Protein AF-A0A1I7RV60-F1 (afdb_monomer_lite)

Secondary structure (DSSP, 8-state):
-------------------GGGGGGS-TTTEEEEEE-----TTGGGS-SS--SEEEEEE----SSGGG---EEEEE-TTTTT--HHHHSPP-SSSPPPPEEEEEEEEHHHHHHSTTSSBTTB--EEEEEE-

Structure (mmCIF, N/CA/C/O backbone):
data_AF-A0A1I7RV60-F1
#
_entry.id   AF-A0A1I7RV60-F1
#
loop_
_atom_site.group_PDB
_atom_site.id
_atom_site.type_symbol
_atom_site.label_atom_id
_atom_site.label_alt_id
_atom_site.label_comp_id
_atom_site.label_asym_id
_atom_site.label_entity_id
_atom_site.label_seq_id
_atom_site.pdbx_PDB_ins_code
_atom_site.Cartn_x
_atom_site.Cartn_y
_atom_site.Cartn_z
_atom_site.occupancy
_atom_site.B_iso_or_equiv
_atom_site.auth_seq_id
_atom_site.auth_comp_id
_atom_site.auth_asym_id
_atom_site.auth_atom_id
_atom_site.pdbx_PDB_model_num
ATOM 1 N N . MET A 1 1 ? -19.825 -10.142 -15.277 1.00 34.00 1 MET A N 1
ATOM 2 C CA . MET A 1 1 ? -18.361 -10.052 -15.472 1.00 34.00 1 MET A CA 1
ATOM 3 C C . MET A 1 1 ? -17.694 -10.444 -14.167 1.00 34.00 1 MET A C 1
ATOM 5 O O . MET A 1 1 ? -17.836 -9.721 -13.192 1.00 34.00 1 MET A O 1
ATOM 9 N N . LEU A 1 2 ? -17.085 -11.631 -14.108 1.00 32.91 2 LEU A N 1
ATOM 10 C CA . LEU A 1 2 ? -16.385 -12.097 -12.912 1.00 32.91 2 LEU A CA 1
ATOM 11 C C . LEU A 1 2 ? -15.054 -11.349 -12.786 1.00 32.91 2 LEU A C 1
ATOM 13 O O . LEU A 1 2 ? -14.167 -11.531 -13.615 1.00 32.91 2 LEU A O 1
ATOM 17 N N . CYS A 1 3 ? -14.913 -10.541 -11.737 1.00 30.77 3 CYS A N 1
ATOM 18 C CA . CYS A 1 3 ? -13.617 -10.066 -11.269 1.00 30.77 3 CYS A CA 1
ATOM 19 C C . CYS A 1 3 ? -12.856 -11.287 -10.729 1.00 30.77 3 CYS A C 1
ATOM 21 O O . CYS A 1 3 ? -13.087 -11.733 -9.603 1.00 30.77 3 CYS A O 1
ATOM 23 N N . GLN A 1 4 ? -12.026 -11.909 -11.570 1.00 33.22 4 GLN A N 1
ATOM 24 C CA . GLN A 1 4 ? -11.124 -12.973 -11.141 1.00 33.22 4 GLN A CA 1
ATOM 25 C C . GLN A 1 4 ? -10.061 -12.351 -10.240 1.00 33.22 4 GLN A C 1
ATOM 27 O O . GLN A 1 4 ? -9.067 -11.784 -10.686 1.00 33.22 4 GLN A O 1
ATOM 32 N N . ARG A 1 5 ? -10.322 -12.429 -8.938 1.00 38.16 5 ARG A N 1
ATOM 33 C CA . ARG A 1 5 ? -9.446 -11.963 -7.873 1.00 38.16 5 ARG A CA 1
ATOM 34 C C . ARG A 1 5 ? -8.234 -12.892 -7.816 1.00 38.16 5 ARG A C 1
ATOM 36 O O . ARG A 1 5 ? -8.264 -13.932 -7.163 1.00 38.16 5 ARG A O 1
ATOM 43 N N . ILE A 1 6 ? -7.179 -12.542 -8.547 1.00 33.59 6 ILE A N 1
ATOM 44 C CA . ILE A 1 6 ? -5.891 -13.225 -8.450 1.00 33.59 6 ILE A CA 1
ATOM 45 C C . ILE A 1 6 ? -5.274 -12.829 -7.103 1.00 33.59 6 ILE A C 1
ATOM 47 O O . ILE A 1 6 ? -4.579 -11.825 -6.986 1.00 33.59 6 ILE A O 1
ATOM 51 N N . LEU A 1 7 ? -5.540 -13.623 -6.067 1.00 33.66 7 LEU A N 1
ATOM 52 C CA . LEU A 1 7 ? -4.846 -13.529 -4.786 1.00 33.66 7 LEU A CA 1
ATOM 53 C C . LEU A 1 7 ? -3.457 -14.161 -4.944 1.00 33.66 7 LEU A C 1
ATOM 55 O O . LEU A 1 7 ? -3.246 -15.317 -4.582 1.00 33.66 7 LEU A O 1
ATOM 59 N N . ARG A 1 8 ? -2.498 -13.425 -5.519 1.00 30.14 8 ARG A N 1
ATOM 60 C CA . ARG A 1 8 ? -1.086 -13.729 -5.250 1.00 30.14 8 ARG A CA 1
ATOM 61 C C . ARG A 1 8 ? -0.740 -13.115 -3.896 1.00 30.14 8 ARG A C 1
ATOM 63 O O . ARG A 1 8 ? -1.128 -11.971 -3.663 1.00 30.14 8 ARG A O 1
ATOM 70 N N . PRO A 1 9 ? -0.037 -13.833 -3.005 1.00 29.05 9 PRO A N 1
ATOM 71 C CA . PRO A 1 9 ? 0.436 -13.239 -1.768 1.00 29.05 9 PRO A CA 1
ATOM 72 C C . PRO A 1 9 ? 1.380 -12.092 -2.130 1.00 29.05 9 PRO A C 1
ATOM 74 O O . PRO A 1 9 ? 2.477 -12.311 -2.648 1.00 29.05 9 PRO A O 1
ATOM 77 N N . LEU A 1 10 ? 0.927 -10.860 -1.905 1.00 33.19 10 LEU A N 1
ATOM 78 C CA . LEU A 1 10 ? 1.799 -9.701 -1.934 1.00 33.19 10 LEU A CA 1
ATOM 79 C C . LEU A 1 10 ? 2.787 -9.895 -0.782 1.00 33.19 10 LEU A C 1
ATOM 81 O O . LEU A 1 10 ? 2.381 -10.003 0.377 1.00 33.19 10 LEU A O 1
ATOM 85 N N . LYS A 1 11 ? 4.079 -10.011 -1.091 1.00 32.06 11 LYS A N 1
ATOM 86 C CA . LYS A 1 11 ? 5.116 -10.122 -0.064 1.00 32.06 11 LYS A CA 1
ATOM 87 C C . LYS A 1 11 ? 5.312 -8.748 0.573 1.00 32.06 11 LYS A C 1
ATOM 89 O O . LYS A 1 11 ? 6.186 -7.986 0.171 1.00 32.06 11 LYS A O 1
ATOM 94 N N . ILE A 1 12 ? 4.478 -8.437 1.559 1.00 40.66 12 ILE A N 1
ATOM 95 C CA . ILE A 1 12 ? 4.626 -7.252 2.400 1.00 40.66 12 ILE A CA 1
ATOM 96 C C . ILE A 1 12 ? 5.840 -7.497 3.296 1.00 40.66 12 ILE A C 1
ATOM 98 O O . ILE A 1 12 ? 5.834 -8.386 4.145 1.00 40.66 12 ILE A O 1
ATOM 102 N N . THR A 1 13 ? 6.917 -6.752 3.060 1.00 34.84 13 THR A N 1
ATOM 103 C CA . THR A 1 13 ? 8.114 -6.805 3.902 1.00 34.84 13 THR A CA 1
ATOM 104 C C . THR A 1 13 ? 8.045 -5.634 4.873 1.00 34.84 13 THR A C 1
ATOM 106 O O . THR A 1 13 ? 8.296 -4.498 4.488 1.00 34.84 13 THR A O 1
ATOM 109 N N . ILE A 1 14 ? 7.690 -5.906 6.131 1.00 41.62 14 ILE A N 1
ATOM 110 C CA . ILE A 1 14 ? 7.783 -4.921 7.214 1.00 41.62 14 ILE A CA 1
ATOM 111 C C . ILE A 1 14 ? 9.242 -4.905 7.670 1.00 41.62 14 ILE A C 1
ATOM 113 O O . ILE A 1 14 ? 9.660 -5.703 8.508 1.00 41.62 14 ILE A O 1
ATOM 117 N N . THR A 1 15 ? 10.058 -4.051 7.059 1.00 39.72 15 THR A N 1
ATOM 118 C CA . THR A 1 15 ? 11.430 -3.811 7.520 1.00 39.72 15 THR A CA 1
ATOM 119 C C . THR A 1 15 ? 11.419 -2.779 8.643 1.00 39.72 15 THR A C 1
ATOM 121 O O . THR A 1 15 ? 10.969 -1.657 8.412 1.00 39.72 15 THR A O 1
ATOM 124 N N . PRO A 1 16 ? 11.964 -3.096 9.834 1.00 38.75 16 PRO A N 1
ATOM 125 C CA . PRO A 1 16 ? 12.336 -2.060 10.785 1.00 38.75 16 PRO A CA 1
ATOM 126 C C . PRO A 1 16 ? 13.328 -1.129 10.083 1.00 38.75 16 PRO A C 1
ATOM 128 O O . PRO A 1 16 ? 14.307 -1.609 9.506 1.00 38.75 16 PRO A O 1
ATOM 131 N N . ILE A 1 17 ? 13.075 0.178 10.093 1.00 49.47 17 ILE A N 1
ATOM 132 C CA . ILE A 1 17 ? 13.988 1.166 9.508 1.00 49.47 17 ILE A CA 1
ATOM 133 C C . ILE A 1 17 ? 15.315 1.079 10.281 1.00 49.47 17 ILE A C 1
ATOM 135 O O . ILE A 1 17 ? 15.377 1.432 11.456 1.00 49.47 17 ILE A O 1
ATOM 139 N N . ARG A 1 18 ? 16.367 0.543 9.643 1.00 44.91 18 ARG A N 1
ATOM 140 C CA . ARG A 1 18 ? 17.693 0.319 10.259 1.00 44.91 18 ARG A CA 1
ATOM 141 C C . ARG A 1 18 ? 18.592 1.559 10.245 1.00 44.91 18 ARG A C 1
ATOM 143 O O . ARG A 1 18 ? 19.598 1.578 10.948 1.00 44.91 18 ARG A O 1
ATOM 150 N N . ASP A 1 19 ? 18.214 2.604 9.514 1.00 45.41 19 ASP A N 1
ATOM 151 C CA . ASP A 1 19 ? 19.001 3.833 9.415 1.00 45.41 19 ASP A CA 1
ATOM 152 C C . ASP A 1 19 ? 18.654 4.798 10.552 1.00 45.41 19 ASP A C 1
ATOM 154 O O . ASP A 1 19 ? 17.885 5.748 10.400 1.00 45.41 19 ASP A O 1
ATOM 158 N N . GLN A 1 20 ? 19.255 4.552 11.719 1.00 48.25 20 GLN A N 1
ATOM 159 C CA . GLN A 1 20 ? 19.055 5.364 12.923 1.00 48.25 20 GLN A CA 1
ATOM 160 C C . GLN A 1 20 ? 19.505 6.830 12.779 1.00 48.25 20 GLN A C 1
ATOM 162 O O . GLN A 1 20 ? 19.082 7.680 13.558 1.00 48.25 20 GLN A O 1
ATOM 167 N N . GLN A 1 21 ? 20.328 7.161 11.780 1.00 45.06 21 GLN A N 1
ATOM 168 C CA . GLN A 1 21 ? 20.923 8.496 11.641 1.00 45.06 21 GLN A CA 1
ATOM 169 C C . GLN A 1 21 ? 19.996 9.558 11.023 1.00 45.06 21 GLN A C 1
ATOM 171 O O . GLN A 1 21 ? 20.308 10.742 11.106 1.00 45.06 21 GLN A O 1
ATOM 176 N N . ARG A 1 22 ? 18.841 9.178 10.453 1.00 47.00 22 ARG A N 1
ATOM 177 C CA . ARG A 1 22 ? 17.833 10.119 9.912 1.00 47.00 22 ARG A CA 1
ATOM 178 C C . ARG A 1 22 ? 16.611 10.331 10.825 1.00 47.00 22 ARG A C 1
ATOM 180 O O . ARG A 1 22 ? 15.667 11.009 10.430 1.00 47.00 22 ARG A O 1
ATOM 187 N N . LEU A 1 23 ? 16.609 9.753 12.030 1.00 50.59 23 LEU A N 1
ATOM 188 C CA . LEU A 1 23 ? 15.416 9.604 12.881 1.00 50.59 23 LEU A CA 1
ATOM 189 C C . LEU A 1 23 ? 15.143 10.745 13.876 1.00 50.59 23 LEU A C 1
ATOM 191 O O . LEU A 1 23 ? 14.151 10.670 14.592 1.00 50.59 23 LEU A O 1
ATOM 195 N N . ALA A 1 24 ? 15.962 11.797 13.942 1.00 48.91 24 ALA A N 1
ATOM 196 C CA . ALA A 1 24 ? 15.787 12.839 14.965 1.00 48.91 24 ALA A CA 1
ATOM 197 C C . ALA A 1 24 ? 14.519 13.709 14.789 1.00 48.91 24 ALA A C 1
ATOM 199 O O . ALA A 1 24 ? 14.134 14.403 15.723 1.00 48.91 24 ALA A O 1
ATOM 200 N N . GLU A 1 25 ? 13.852 13.658 13.630 1.00 52.28 25 GLU A N 1
ATOM 201 C CA . GLU A 1 25 ? 12.715 14.541 13.306 1.00 52.28 25 GLU A CA 1
ATOM 202 C C . GLU A 1 25 ? 11.430 13.796 12.906 1.00 52.28 25 GLU A C 1
ATOM 204 O O . GLU A 1 25 ? 10.407 14.422 12.634 1.00 52.28 25 GLU A O 1
ATOM 209 N N . ARG A 1 26 ? 11.447 12.457 12.866 1.00 56.53 26 ARG A N 1
ATOM 210 C CA . ARG A 1 26 ? 10.266 11.662 12.494 1.00 56.53 26 ARG A CA 1
ATOM 211 C C . ARG A 1 26 ? 9.558 11.169 13.758 1.00 56.53 26 ARG A C 1
ATOM 213 O O . ARG A 1 26 ? 10.245 10.660 14.642 1.00 56.53 26 ARG A O 1
ATOM 220 N N . PRO A 1 27 ? 8.218 11.261 13.863 1.00 55.31 27 PRO A N 1
ATOM 221 C CA . PRO A 1 27 ? 7.466 10.733 15.002 1.00 55.31 27 PRO A CA 1
ATOM 222 C C . PRO A 1 27 ? 7.473 9.195 14.980 1.00 55.31 27 PRO A C 1
ATOM 224 O O . PRO A 1 27 ? 6.507 8.538 14.591 1.00 55.31 27 PRO A O 1
ATOM 227 N N . PHE A 1 28 ? 8.609 8.613 15.362 1.00 60.62 28 PHE A N 1
ATOM 228 C CA . PHE A 1 28 ? 8.804 7.177 15.470 1.00 60.62 28 PHE A CA 1
ATOM 229 C C . PHE A 1 28 ? 7.836 6.606 16.511 1.00 60.62 28 PHE A C 1
ATOM 231 O O . PHE A 1 28 ? 7.715 7.135 17.613 1.00 60.62 28 PHE A O 1
ATOM 238 N N . GLY A 1 29 ? 7.135 5.529 16.154 1.00 73.75 29 GLY A N 1
ATOM 239 C CA . GLY A 1 29 ? 6.203 4.849 17.057 1.00 73.75 29 GLY A CA 1
ATOM 240 C C . GLY A 1 29 ? 4.821 5.493 17.194 1.00 73.75 29 GLY A C 1
AT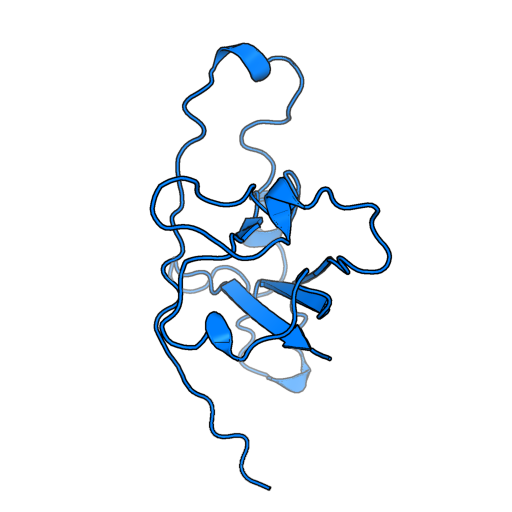OM 241 O O . GLY A 1 29 ? 4.032 4.999 17.991 1.00 73.75 29 GLY A O 1
ATOM 242 N N . ARG A 1 30 ? 4.501 6.548 16.427 1.00 84.44 30 ARG A N 1
ATOM 243 C CA . ARG A 1 30 ? 3.141 7.122 16.385 1.00 84.44 30 ARG A CA 1
ATOM 244 C C . ARG A 1 30 ? 2.322 6.650 15.186 1.00 84.44 30 ARG A C 1
ATOM 246 O O . ARG A 1 30 ? 1.119 6.454 15.314 1.00 84.44 30 ARG A O 1
ATOM 253 N N . PHE A 1 31 ? 2.962 6.454 14.037 1.00 87.12 31 PHE A N 1
ATOM 254 C CA . PHE A 1 31 ? 2.292 6.078 12.793 1.00 87.12 31 PHE A CA 1
ATOM 255 C C . PHE A 1 31 ? 2.776 4.723 12.282 1.00 87.12 31 PHE A C 1
ATOM 257 O O . PHE A 1 31 ? 3.930 4.342 12.483 1.00 87.12 31 PHE A O 1
ATOM 264 N N . VAL A 1 32 ? 1.900 4.030 11.561 1.00 89.31 32 VAL A N 1
ATOM 265 C CA . VAL A 1 32 ? 2.289 2.972 10.631 1.00 89.31 32 VAL A CA 1
ATOM 266 C C . VAL A 1 32 ? 2.694 3.632 9.319 1.00 89.31 32 VAL A C 1
ATOM 268 O O . VAL A 1 32 ? 1.940 4.427 8.761 1.00 89.31 32 VAL A O 1
ATOM 271 N N . SER A 1 33 ? 3.874 3.288 8.814 1.00 90.06 33 SER A N 1
ATOM 272 C CA . SER A 1 33 ? 4.306 3.664 7.469 1.00 90.06 33 SER A CA 1
ATOM 273 C C . SER A 1 33 ? 3.969 2.541 6.491 1.00 90.06 33 SER A C 1
ATOM 275 O O . SER A 1 33 ? 4.161 1.366 6.814 1.00 90.06 33 SER A O 1
ATOM 277 N N . PHE A 1 34 ? 3.484 2.877 5.296 1.00 91.00 34 PHE A N 1
ATOM 278 C CA . PHE A 1 34 ? 3.090 1.883 4.295 1.00 91.00 34 PHE A CA 1
ATOM 279 C C . PHE A 1 34 ? 3.684 2.240 2.934 1.00 91.00 34 PHE A C 1
ATOM 281 O O . PHE A 1 34 ? 3.445 3.325 2.403 1.00 91.00 34 PHE A O 1
ATOM 288 N N . TYR A 1 35 ? 4.476 1.311 2.394 1.00 90.12 35 TYR A N 1
ATOM 289 C CA . TYR A 1 35 ? 5.190 1.446 1.133 1.00 90.12 35 TYR A CA 1
ATOM 290 C C . TYR A 1 35 ? 4.998 0.232 0.226 1.00 90.12 35 TYR A C 1
ATOM 292 O O . TYR A 1 35 ? 4.837 -0.899 0.689 1.00 90.12 35 TYR A O 1
ATOM 300 N N . VAL A 1 36 ? 5.108 0.473 -1.075 1.00 90.25 36 VAL A N 1
ATOM 301 C CA . VAL A 1 36 ? 5.170 -0.524 -2.140 1.00 90.25 36 VAL A CA 1
ATOM 302 C C . VAL A 1 36 ? 6.389 -0.271 -3.022 1.00 90.25 36 VAL A C 1
ATOM 304 O O . VAL A 1 36 ? 6.927 0.832 -3.077 1.00 90.25 36 VAL A O 1
ATOM 307 N N . GLN A 1 37 ? 6.839 -1.308 -3.717 1.00 91.25 37 GLN A N 1
ATOM 308 C CA . GLN A 1 37 ? 7.971 -1.246 -4.635 1.00 91.25 37 GLN A CA 1
ATOM 309 C C . GLN A 1 37 ? 7.652 -2.102 -5.859 1.00 91.25 37 GLN A C 1
ATOM 311 O O . GLN A 1 37 ? 7.120 -3.208 -5.727 1.00 91.25 37 GLN A O 1
ATOM 316 N N . LEU A 1 38 ? 7.992 -1.603 -7.047 1.00 90.62 38 LEU A N 1
ATOM 317 C CA . LEU A 1 38 ? 7.910 -2.385 -8.277 1.00 90.62 38 LEU A CA 1
ATOM 318 C C . LEU A 1 38 ? 9.049 -3.408 -8.305 1.00 90.62 38 LEU A C 1
ATOM 320 O O . LEU A 1 38 ? 10.213 -3.067 -8.089 1.00 90.62 38 LEU A O 1
ATOM 324 N N . ILE A 1 39 ? 8.706 -4.666 -8.570 1.00 91.19 39 ILE A N 1
ATOM 325 C CA . ILE A 1 39 ? 9.650 -5.787 -8.602 1.00 91.19 39 ILE A CA 1
ATOM 326 C C . ILE A 1 39 ? 9.723 -6.386 -10.010 1.00 91.19 39 ILE A C 1
ATOM 328 O O . ILE A 1 39 ? 8.709 -6.368 -10.710 1.00 91.19 39 ILE A O 1
ATOM 332 N N . PRO A 1 40 ? 10.875 -6.953 -10.421 1.00 91.94 40 PRO A N 1
ATOM 333 C CA . PRO A 1 40 ? 11.000 -7.602 -11.720 1.00 91.94 40 PRO A CA 1
ATOM 334 C C . PRO A 1 40 ? 9.965 -8.711 -11.916 1.00 91.94 40 PRO A C 1
ATOM 336 O O . PRO A 1 40 ? 9.843 -9.624 -11.094 1.00 91.94 40 PRO A O 1
ATOM 339 N N . GLY A 1 41 ? 9.244 -8.642 -13.029 1.00 89.81 41 GLY A N 1
ATOM 340 C CA . GLY A 1 41 ? 8.215 -9.590 -13.425 1.00 89.81 41 GLY A CA 1
ATOM 341 C C . GLY A 1 41 ? 8.499 -10.233 -14.787 1.00 89.81 41 GLY A C 1
ATOM 342 O O . GLY A 1 41 ? 9.147 -9.646 -15.655 1.00 89.81 41 GLY A O 1
ATOM 343 N N . PRO A 1 42 ? 7.974 -11.445 -15.043 1.00 91.31 42 PRO A N 1
ATOM 344 C CA . PRO A 1 42 ? 8.147 -12.116 -16.336 1.00 91.31 42 PRO A CA 1
ATOM 345 C C . PRO A 1 42 ? 7.459 -11.377 -17.497 1.00 91.31 42 PRO A C 1
ATOM 347 O O . PRO A 1 42 ? 7.801 -11.602 -18.655 1.00 91.31 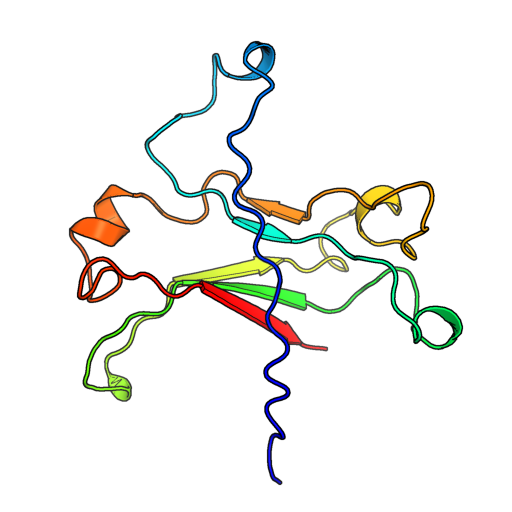42 PRO A O 1
ATOM 350 N N . TYR A 1 43 ? 6.501 -10.497 -17.194 1.00 93.50 43 TYR A N 1
ATOM 351 C CA . TYR A 1 43 ? 5.732 -9.739 -18.181 1.00 93.50 43 TYR A CA 1
ATOM 352 C C . TYR A 1 43 ? 6.246 -8.307 -18.388 1.00 93.50 43 TYR A C 1
ATOM 354 O O . TYR A 1 43 ? 5.742 -7.607 -19.259 1.00 93.50 43 TYR A O 1
ATOM 362 N N . ASP A 1 44 ? 7.293 -7.877 -17.680 1.00 91.00 44 ASP A N 1
ATOM 363 C CA . ASP A 1 44 ? 7.861 -6.530 -17.826 1.00 91.00 44 ASP A CA 1
ATOM 364 C C . ASP A 1 44 ? 8.239 -6.133 -19.266 1.00 91.00 44 ASP A C 1
ATOM 366 O O . ASP A 1 44 ? 8.118 -4.946 -19.573 1.00 91.00 44 ASP A O 1
ATOM 370 N N . PRO A 1 45 ? 8.686 -7.046 -20.167 1.00 93.31 45 PRO A N 1
ATOM 371 C CA . PRO A 1 45 ? 8.972 -6.686 -21.557 1.00 93.31 45 PRO A CA 1
ATOM 372 C C . PRO A 1 45 ? 7.764 -6.190 -22.360 1.00 93.31 45 PRO A C 1
ATOM 374 O O . PRO A 1 45 ? 7.967 -5.517 -23.366 1.00 93.31 45 PRO A O 1
ATOM 377 N N . ILE A 1 46 ? 6.540 -6.549 -21.957 1.00 95.00 46 ILE A N 1
ATOM 378 C CA . ILE A 1 46 ? 5.302 -6.202 -22.677 1.00 95.00 46 ILE A CA 1
ATOM 379 C C . ILE A 1 46 ? 4.459 -5.147 -21.949 1.00 95.00 46 ILE A C 1
ATOM 381 O O . ILE A 1 46 ? 3.444 -4.702 -22.482 1.00 95.00 46 ILE A O 1
ATOM 385 N N . LEU A 1 47 ? 4.858 -4.754 -20.737 1.00 91.81 47 LEU A N 1
ATOM 386 C CA . LEU A 1 47 ? 4.214 -3.684 -19.981 1.00 91.81 47 LEU A CA 1
ATOM 387 C C . LEU A 1 47 ? 4.704 -2.309 -20.446 1.00 91.81 47 LEU A C 1
ATOM 389 O O . LEU A 1 47 ? 5.814 -2.161 -20.965 1.00 91.81 47 LEU A O 1
ATOM 393 N N . LYS A 1 48 ? 3.862 -1.292 -20.249 1.00 91.25 48 LYS A N 1
ATOM 394 C CA . LYS A 1 48 ? 4.233 0.107 -20.480 1.00 91.25 48 LYS A CA 1
ATOM 395 C C . LYS A 1 48 ? 5.084 0.614 -19.320 1.00 91.25 48 LYS A C 1
ATOM 397 O O . LYS A 1 48 ? 4.824 0.277 -18.169 1.00 91.25 48 LYS A O 1
ATOM 402 N N . TRP A 1 49 ? 6.074 1.436 -19.653 1.00 92.31 49 TRP A N 1
ATOM 403 C CA . TRP A 1 49 ? 6.975 2.073 -18.699 1.00 92.31 49 TRP A CA 1
ATOM 404 C C . TRP A 1 49 ? 7.157 3.557 -19.057 1.00 92.31 49 TRP A C 1
ATOM 406 O O . TRP A 1 49 ? 7.195 3.862 -20.254 1.00 92.31 49 TRP A O 1
ATOM 416 N N . PRO A 1 50 ? 7.305 4.462 -18.068 1.00 92.62 50 PRO A N 1
ATOM 417 C CA . PRO A 1 50 ? 7.228 4.208 -16.623 1.00 92.62 50 PRO A CA 1
ATOM 418 C C . PRO A 1 50 ? 5.824 3.760 -16.178 1.00 92.62 50 PRO A C 1
ATOM 420 O O . PRO A 1 50 ? 4.857 3.886 -16.928 1.00 92.62 50 PRO A O 1
ATOM 423 N N . PHE A 1 51 ? 5.727 3.171 -14.989 1.00 91.56 51 PHE A N 1
ATOM 424 C CA . PHE A 1 51 ? 4.460 2.789 -14.374 1.00 91.56 51 PHE A CA 1
ATOM 425 C C . PHE A 1 51 ? 3.625 4.043 -14.072 1.00 91.56 51 PHE A C 1
ATOM 427 O O . PHE A 1 51 ? 4.137 4.996 -13.489 1.00 91.56 51 PHE A O 1
ATOM 434 N N . GLN A 1 52 ? 2.355 4.041 -14.483 1.00 90.88 52 GLN A N 1
ATOM 435 C CA . GLN A 1 52 ? 1.485 5.229 -14.482 1.00 90.88 52 GLN A CA 1
ATOM 436 C C . GLN A 1 52 ? 0.155 5.030 -13.746 1.00 90.88 52 GLN A C 1
ATOM 438 O O . GLN A 1 52 ? -0.539 6.015 -13.488 1.00 90.88 52 GLN A O 1
ATOM 443 N N . ASP A 1 53 ? -0.194 3.787 -13.409 1.00 91.31 53 ASP A N 1
ATOM 444 C CA . ASP A 1 53 ? -1.476 3.459 -12.789 1.00 91.31 53 ASP A CA 1
ATOM 445 C C . ASP A 1 53 ? -1.528 3.981 -11.343 1.00 91.31 53 ASP A C 1
ATOM 447 O O . ASP A 1 53 ? -0.515 4.048 -10.641 1.00 91.31 53 ASP A O 1
ATOM 451 N N . THR A 1 54 ? -2.724 4.330 -10.869 1.00 93.44 54 THR A N 1
ATOM 452 C CA . THR A 1 54 ? -2.913 4.781 -9.483 1.00 93.44 54 THR A CA 1
ATOM 453 C C . THR A 1 54 ? -2.794 3.593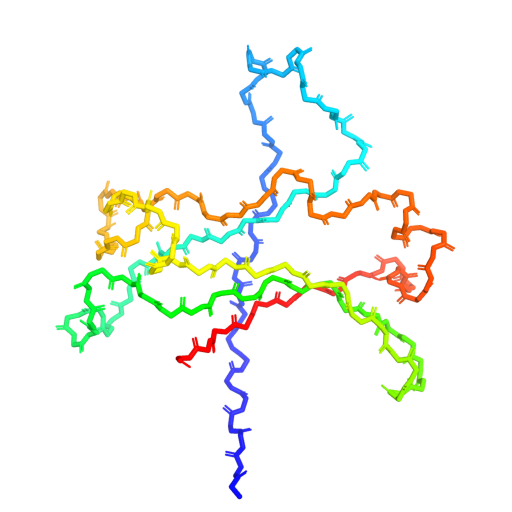 -8.533 1.00 93.44 54 THR A C 1
ATOM 455 O O . THR A 1 54 ? -3.414 2.549 -8.746 1.00 93.44 54 THR A O 1
ATOM 458 N N . ILE A 1 55 ? -2.013 3.761 -7.468 1.00 93.38 55 ILE A N 1
ATOM 459 C CA . ILE A 1 55 ? -1.856 2.793 -6.384 1.00 93.38 55 ILE A CA 1
ATOM 460 C C . ILE A 1 55 ? -2.659 3.290 -5.184 1.00 93.38 55 ILE A C 1
ATOM 462 O O . ILE A 1 55 ? -2.381 4.356 -4.648 1.00 93.38 55 ILE A O 1
ATOM 466 N N . THR A 1 56 ? -3.603 2.491 -4.700 1.00 95.75 56 THR A N 1
ATOM 467 C CA . THR A 1 56 ? -4.298 2.750 -3.435 1.00 95.75 56 THR A CA 1
ATOM 468 C C . THR A 1 56 ? -3.787 1.796 -2.365 1.00 95.75 56 THR A C 1
ATOM 470 O O . THR A 1 56 ? -3.950 0.577 -2.474 1.00 95.75 56 THR A O 1
ATOM 473 N N . LEU A 1 57 ? -3.201 2.351 -1.311 1.00 95.31 57 LEU A N 1
ATOM 474 C CA . LEU A 1 57 ? -2.865 1.652 -0.078 1.00 95.31 57 LEU A CA 1
ATOM 475 C C . LEU A 1 57 ? -4.082 1.667 0.847 1.00 95.31 57 LEU A C 1
ATOM 477 O O . LEU A 1 57 ? -4.709 2.709 1.032 1.00 95.31 57 LEU A O 1
ATOM 481 N N . ILE A 1 58 ? -4.438 0.510 1.401 1.00 96.94 58 ILE A N 1
ATOM 482 C CA . ILE A 1 58 ? -5.683 0.325 2.153 1.00 96.94 58 ILE A CA 1
ATOM 483 C C . ILE A 1 58 ? -5.387 -0.342 3.496 1.00 96.94 58 ILE A C 1
ATOM 485 O O . ILE A 1 58 ? -4.666 -1.337 3.542 1.00 96.94 58 ILE A O 1
ATOM 489 N N . LEU A 1 59 ? -5.981 0.170 4.570 1.00 96.44 59 LEU A N 1
ATOM 490 C CA . LEU A 1 59 ? -6.177 -0.546 5.827 1.00 96.44 59 LEU A CA 1
ATOM 491 C C . LEU A 1 59 ? -7.668 -0.876 5.934 1.00 96.44 59 LEU A C 1
ATOM 493 O O . LEU A 1 59 ? -8.509 0.022 5.919 1.00 96.44 59 LEU A O 1
ATOM 497 N N . TYR A 1 60 ? -7.983 -2.167 5.992 1.00 96.50 60 TYR A N 1
ATOM 498 C CA . TYR A 1 60 ? -9.364 -2.631 5.992 1.00 96.50 60 TYR A CA 1
ATOM 499 C C . TYR A 1 60 ? -9.990 -2.539 7.377 1.00 96.50 60 TYR A C 1
ATOM 501 O O . TYR A 1 60 ? -9.443 -3.068 8.347 1.00 96.50 60 TYR A O 1
ATOM 509 N N . ASP A 1 61 ? -11.181 -1.952 7.430 1.00 96.56 61 ASP A N 1
ATOM 510 C CA . ASP A 1 61 ? -12.059 -2.039 8.590 1.00 96.56 61 ASP A CA 1
ATOM 511 C C . ASP A 1 61 ? -12.731 -3.421 8.605 1.00 96.56 61 ASP A C 1
ATOM 513 O O . ASP A 1 61 ? -13.383 -3.842 7.639 1.00 96.56 61 ASP A O 1
ATOM 517 N N . GLN A 1 62 ? -12.550 -4.170 9.691 1.00 95.75 62 GLN A N 1
ATOM 518 C CA . GLN A 1 62 ? -13.037 -5.542 9.820 1.00 95.75 62 GLN A CA 1
ATOM 519 C C . GLN A 1 62 ? -14.468 -5.618 10.362 1.00 95.75 62 GLN A C 1
ATOM 521 O O . GLN A 1 62 ? -14.919 -6.711 10.723 1.00 95.75 62 GLN A O 1
ATOM 526 N N . ASN A 1 63 ? -15.212 -4.503 10.367 1.00 96.00 63 ASN A N 1
ATOM 527 C CA . ASN A 1 63 ? -16.594 -4.478 10.826 1.00 96.00 63 ASN A CA 1
ATOM 528 C C . ASN A 1 63 ? -17.419 -5.605 10.184 1.00 96.00 63 ASN A C 1
ATOM 530 O O . ASN A 1 63 ? -17.371 -5.860 8.969 1.00 96.00 63 ASN A O 1
ATOM 534 N N . LYS A 1 64 ? -18.187 -6.328 11.007 1.00 93.81 64 LYS A N 1
ATOM 535 C CA . LYS A 1 64 ? -18.990 -7.471 10.541 1.00 93.81 64 LYS A CA 1
ATOM 536 C C . LYS A 1 64 ? -20.045 -7.046 9.525 1.00 93.81 64 LYS A C 1
ATOM 538 O O . LYS A 1 64 ? -20.362 -7.820 8.623 1.00 93.81 64 LYS A O 1
ATOM 543 N N . ASN A 1 65 ? -20.565 -5.827 9.650 1.00 94.62 65 ASN A N 1
ATOM 544 C CA . ASN A 1 65 ? -21.473 -5.257 8.677 1.00 94.62 65 ASN A CA 1
ATOM 545 C C . ASN A 1 65 ? -20.690 -4.578 7.545 1.00 94.62 65 ASN A C 1
ATOM 547 O O . ASN A 1 65 ? -20.133 -3.498 7.716 1.00 94.62 65 ASN A O 1
ATOM 551 N N . ALA A 1 66 ? -20.696 -5.187 6.357 1.00 90.94 66 ALA A N 1
ATOM 552 C CA . ALA A 1 66 ? -19.942 -4.695 5.204 1.00 90.94 66 ALA A CA 1
ATOM 553 C C . ALA A 1 66 ? -20.317 -3.265 4.778 1.00 90.94 66 ALA A C 1
ATOM 555 O O . ALA A 1 66 ? -19.460 -2.545 4.281 1.00 90.94 66 ALA A O 1
ATOM 556 N N . THR A 1 67 ? -21.567 -2.836 4.984 1.00 93.88 67 THR A N 1
ATOM 557 C CA . THR A 1 67 ? -22.008 -1.476 4.627 1.00 93.88 67 THR A CA 1
ATOM 558 C C . THR A 1 67 ? -21.556 -0.413 5.624 1.00 93.88 67 THR A C 1
ATOM 560 O O . THR A 1 67 ? -21.692 0.771 5.343 1.00 93.88 67 THR A O 1
ATOM 563 N N . SER A 1 68 ? -21.081 -0.827 6.800 1.00 92.62 68 SER A N 1
ATOM 564 C CA . SER A 1 68 ? -20.587 0.062 7.855 1.00 92.62 68 SER A CA 1
ATOM 565 C C . SER A 1 68 ? -19.063 0.141 7.889 1.00 92.62 68 SER A C 1
ATOM 567 O O . SER A 1 68 ? -18.533 0.886 8.703 1.00 92.62 68 SER A O 1
ATOM 569 N N . ARG A 1 69 ? -18.370 -0.620 7.030 1.00 94.31 69 ARG A N 1
ATOM 570 C CA . ARG A 1 69 ? -16.909 -0.606 6.950 1.00 94.31 69 ARG A CA 1
ATOM 571 C C . ARG A 1 69 ? -16.418 0.720 6.410 1.00 94.31 69 ARG A C 1
ATOM 573 O O . ARG A 1 69 ? -16.841 1.146 5.335 1.00 94.31 69 ARG A O 1
ATOM 580 N N . MET A 1 70 ? -15.470 1.306 7.120 1.00 95.31 70 MET A N 1
ATOM 581 C CA . MET A 1 70 ? -14.803 2.535 6.726 1.00 95.31 70 MET A CA 1
ATOM 582 C C . MET A 1 70 ? -13.316 2.256 6.534 1.00 95.31 70 MET A C 1
ATOM 584 O O . MET A 1 70 ? -12.514 2.529 7.410 1.00 95.31 70 MET A O 1
ATOM 588 N N . ASP A 1 71 ? -12.934 1.688 5.389 1.00 95.94 71 ASP A N 1
ATOM 589 C CA . ASP A 1 71 ? -11.519 1.436 5.097 1.00 95.94 71 ASP A CA 1
ATOM 590 C C . ASP A 1 71 ? -10.719 2.748 5.073 1.00 95.94 71 ASP A C 1
ATOM 592 O O . ASP A 1 71 ? -11.114 3.711 4.406 1.00 95.94 71 ASP A O 1
ATOM 596 N N . TYR A 1 72 ? -9.543 2.758 5.698 1.00 95.38 72 TYR A N 1
ATOM 597 C CA . TYR A 1 72 ? -8.596 3.856 5.535 1.00 95.38 72 TYR A CA 1
ATOM 598 C C . TYR A 1 72 ? -7.849 3.697 4.207 1.00 95.38 72 TYR A C 1
ATOM 600 O O . TYR A 1 72 ? -7.355 2.611 3.892 1.00 95.38 72 TYR A O 1
ATOM 608 N N . ARG A 1 73 ? -7.761 4.770 3.411 1.00 95.88 73 ARG A N 1
ATOM 609 C CA . ARG A 1 73 ? -7.205 4.740 2.050 1.00 95.88 73 ARG A CA 1
ATOM 610 C C . ARG A 1 73 ? -6.224 5.878 1.818 1.00 95.88 73 ARG A C 1
ATOM 612 O O . ARG A 1 73 ? -6.497 7.017 2.180 1.00 95.88 73 ARG A O 1
ATOM 619 N N . PHE A 1 74 ? -5.121 5.562 1.155 1.00 94.50 74 PHE A N 1
ATOM 620 C CA . PHE A 1 74 ? -4.130 6.522 0.685 1.00 94.50 74 PHE A CA 1
ATOM 621 C C . PHE A 1 74 ? -3.828 6.238 -0.781 1.00 94.50 74 PHE A C 1
ATOM 623 O O . PHE A 1 74 ? -3.461 5.117 -1.134 1.00 94.50 74 PHE A O 1
ATOM 630 N N . GLU A 1 75 ? -4.018 7.236 -1.632 1.00 94.25 75 GLU A N 1
ATOM 631 C CA . GLU A 1 75 ? -3.812 7.120 -3.071 1.00 94.25 75 GLU A CA 1
ATOM 632 C C . GLU A 1 75 ? -2.494 7.771 -3.472 1.00 94.25 75 GLU A C 1
ATOM 634 O O . GLU A 1 75 ? -2.184 8.885 -3.063 1.00 94.25 75 GLU A O 1
ATOM 639 N N . LEU A 1 76 ? -1.742 7.051 -4.294 1.00 90.12 76 LEU A N 1
ATOM 640 C CA . LEU A 1 76 ? -0.520 7.487 -4.944 1.00 90.12 76 LEU A CA 1
ATOM 641 C C . LEU A 1 76 ? -0.774 7.451 -6.439 1.00 90.12 76 LEU A C 1
ATOM 643 O O . LEU A 1 76 ? -1.043 6.383 -6.995 1.00 90.12 76 LEU A O 1
ATOM 647 N N . ASN A 1 77 ? -0.670 8.600 -7.096 1.00 89.56 77 ASN A N 1
ATOM 648 C CA . ASN A 1 77 ? -0.765 8.668 -8.545 1.00 89.56 77 ASN A CA 1
ATOM 649 C C . ASN A 1 77 ? 0.591 9.087 -9.137 1.00 89.56 77 ASN A C 1
ATOM 651 O O . ASN A 1 77 ? 0.896 10.282 -9.171 1.00 89.56 77 ASN A O 1
ATOM 655 N N . PRO A 1 78 ? 1.380 8.124 -9.652 1.00 83.56 78 PRO A N 1
ATOM 656 C CA . PRO A 1 78 ? 2.679 8.383 -10.272 1.00 83.56 78 PRO A CA 1
ATOM 657 C C . PRO A 1 78 ? 2.654 9.337 -11.466 1.00 83.56 78 PRO A C 1
ATOM 659 O O . PRO A 1 78 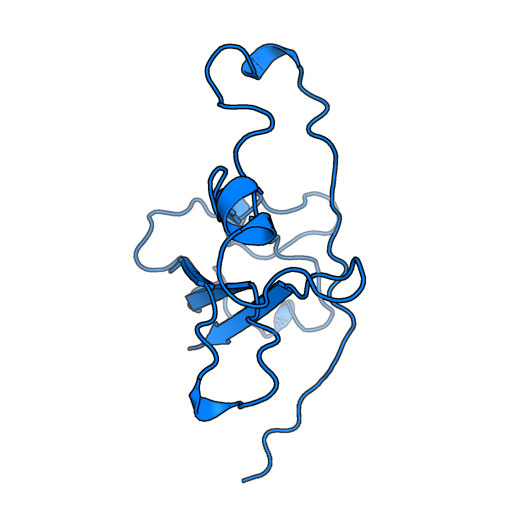? 3.688 9.885 -11.825 1.00 83.56 78 PRO A O 1
ATOM 662 N N . SER A 1 79 ? 1.500 9.511 -12.115 1.00 79.75 79 SER A N 1
ATOM 663 C CA . SER A 1 79 ? 1.353 10.427 -13.248 1.00 79.75 79 SER A CA 1
ATOM 664 C C . SER A 1 79 ? 1.136 11.879 -12.805 1.00 79.75 79 SER A C 1
ATOM 666 O O . SER A 1 79 ? 1.426 12.800 -13.567 1.00 79.75 79 SER A O 1
ATOM 668 N N . HIS A 1 80 ? 0.610 12.098 -11.594 1.00 74.19 80 HIS A N 1
ATOM 669 C CA . HIS A 1 80 ? 0.396 13.434 -11.024 1.00 74.19 80 HIS A CA 1
ATOM 670 C C . HIS A 1 80 ? 1.528 13.868 -10.096 1.00 74.19 80 HIS A C 1
ATOM 672 O O . HIS A 1 80 ? 1.837 15.057 -10.009 1.00 74.19 80 HIS A O 1
ATOM 678 N N . GLU A 1 81 ? 2.153 12.918 -9.413 1.00 70.44 81 GLU A N 1
ATOM 679 C CA . GLU A 1 81 ? 3.356 13.155 -8.634 1.00 70.44 81 GLU A CA 1
ATOM 680 C C . GLU A 1 81 ? 4.556 13.144 -9.587 1.00 70.44 81 GLU A C 1
ATOM 682 O O . GLU A 1 81 ? 4.697 12.245 -10.409 1.00 70.44 81 GLU A O 1
ATOM 687 N N . VAL A 1 82 ? 5.432 14.150 -9.530 1.00 67.19 82 VAL A N 1
ATOM 688 C CA . VAL A 1 82 ? 6.674 14.139 -10.323 1.00 67.19 82 VAL A CA 1
ATOM 689 C C . VAL A 1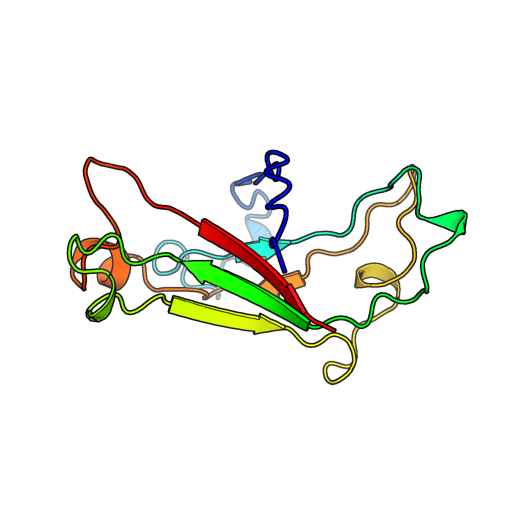 82 ? 7.612 13.103 -9.704 1.00 67.19 82 VAL A C 1
ATOM 691 O O . VAL A 1 82 ? 8.439 13.423 -8.851 1.00 67.19 82 VAL A O 1
ATOM 694 N N . VAL A 1 83 ? 7.429 11.843 -10.088 1.00 75.00 83 VAL A N 1
ATOM 695 C CA . VAL A 1 83 ? 8.181 10.707 -9.562 1.00 75.00 83 VAL A CA 1
ATOM 696 C C . VAL A 1 83 ? 9.329 10.370 -10.508 1.00 75.00 83 VAL A C 1
ATOM 698 O O . VAL A 1 83 ? 9.138 10.190 -11.708 1.00 75.00 83 VAL A O 1
ATOM 701 N N . ASP A 1 84 ? 10.539 10.284 -9.957 1.00 84.62 84 ASP A N 1
ATOM 702 C CA . ASP A 1 84 ? 11.740 9.912 -10.705 1.00 84.62 84 ASP A CA 1
ATOM 703 C C . ASP A 1 84 ? 11.652 8.461 -11.223 1.00 84.62 84 ASP A C 1
ATOM 705 O O . ASP A 1 84 ? 11.147 7.563 -10.538 1.00 84.62 84 ASP A O 1
ATOM 709 N N . ASP A 1 85 ? 12.205 8.206 -12.413 1.00 85.75 85 ASP A N 1
ATOM 710 C CA . ASP A 1 85 ? 12.253 6.879 -13.045 1.00 85.75 85 ASP A CA 1
ATOM 711 C C . ASP A 1 85 ? 12.896 5.799 -12.157 1.00 85.75 85 ASP A C 1
ATOM 713 O O . ASP A 1 85 ? 12.643 4.608 -12.331 1.00 85.75 85 ASP A O 1
ATOM 717 N N . SER A 1 86 ? 13.711 6.177 -11.173 1.00 87.62 86 SER A N 1
ATOM 718 C CA . SER A 1 86 ? 14.247 5.258 -10.169 1.00 87.62 86 SER A CA 1
ATOM 719 C C . SER A 1 86 ? 13.177 4.620 -9.282 1.00 87.62 86 SER A C 1
ATOM 721 O O . SER A 1 86 ? 13.449 3.570 -8.707 1.00 87.62 86 SER A O 1
ATOM 723 N N . PHE A 1 87 ? 11.970 5.182 -9.184 1.00 87.44 87 PHE A N 1
ATOM 724 C CA . PHE A 1 87 ? 10.851 4.615 -8.424 1.00 87.44 87 PHE A CA 1
ATOM 725 C C . PHE A 1 87 ? 9.828 3.914 -9.324 1.00 87.44 87 PHE A C 1
ATOM 727 O O . PHE A 1 87 ? 9.312 2.861 -8.953 1.00 87.44 87 PHE A O 1
ATOM 734 N N . VAL A 1 88 ? 9.564 4.449 -10.520 1.00 91.25 88 VAL A N 1
ATOM 735 C CA . VAL A 1 88 ? 8.454 4.002 -11.393 1.00 91.25 88 VAL A CA 1
ATOM 736 C C . VAL A 1 88 ? 8.903 3.421 -12.732 1.00 91.25 88 VAL A C 1
ATOM 738 O O . VAL A 1 88 ? 8.088 2.906 -13.494 1.00 91.25 88 VAL A O 1
ATOM 741 N N . GLY A 1 89 ? 10.196 3.469 -13.038 1.00 92.25 89 GLY A N 1
ATOM 742 C CA . GLY A 1 89 ? 10.763 2.859 -14.233 1.00 92.25 89 GLY A CA 1
ATOM 743 C C . GLY A 1 89 ? 10.722 1.333 -14.187 1.00 92.25 89 GLY A C 1
ATOM 744 O O . GLY A 1 89 ? 10.414 0.719 -13.164 1.00 92.25 89 GLY A O 1
ATOM 745 N N . ARG A 1 90 ? 11.065 0.701 -15.314 1.00 92.19 90 ARG A N 1
ATOM 746 C CA . ARG A 1 90 ? 11.092 -0.762 -15.410 1.00 92.19 90 ARG A CA 1
ATOM 747 C C . ARG A 1 90 ? 12.074 -1.357 -14.393 1.00 92.19 90 ARG A C 1
ATOM 749 O O . ARG A 1 90 ? 13.268 -1.051 -14.497 1.00 92.19 90 ARG A O 1
ATOM 756 N N . PRO A 1 91 ? 11.623 -2.235 -13.480 1.00 90.62 91 PRO A N 1
ATOM 757 C CA . PRO A 1 91 ? 12.485 -2.828 -12.479 1.00 90.62 91 PRO A CA 1
ATOM 758 C C . PRO A 1 91 ? 13.523 -3.737 -13.126 1.00 90.62 91 PRO A C 1
ATOM 760 O O . PRO A 1 91 ? 13.264 -4.439 -14.109 1.00 90.62 91 PRO A O 1
ATOM 763 N N . LYS A 1 92 ? 14.733 -3.707 -12.569 1.00 87.62 92 LYS A N 1
ATOM 764 C CA . LYS A 1 92 ? 15.865 -4.516 -13.022 1.00 87.62 92 LYS A CA 1
ATOM 765 C C . LYS A 1 92 ? 16.323 -5.430 -11.893 1.00 87.62 92 LYS A C 1
ATOM 767 O O . LYS A 1 92 ? 16.174 -5.106 -10.718 1.00 87.62 92 LYS A O 1
ATOM 772 N N . ALA A 1 93 ? 16.874 -6.589 -12.245 1.00 82.38 93 ALA A N 1
ATOM 773 C CA . ALA A 1 93 ? 17.305 -7.582 -11.258 1.00 82.38 93 ALA A CA 1
ATOM 774 C C . ALA A 1 93 ? 18.485 -7.097 -10.394 1.00 82.38 93 ALA A C 1
ATOM 776 O O . ALA A 1 93 ? 18.618 -7.500 -9.244 1.00 82.38 93 ALA A O 1
ATOM 777 N N . ASP A 1 94 ? 19.331 -6.237 -10.954 1.00 85.31 94 ASP A N 1
ATOM 778 C CA . ASP A 1 94 ? 20.537 -5.678 -10.342 1.00 85.31 94 ASP A CA 1
ATOM 779 C C . ASP A 1 94 ? 20.286 -4.365 -9.586 1.00 85.31 94 ASP A C 1
ATOM 781 O O . ASP A 1 94 ? 21.076 -3.991 -8.719 1.00 85.31 94 ASP A O 1
ATOM 785 N N . LYS A 1 95 ? 19.187 -3.670 -9.893 1.00 81.75 95 LYS A N 1
ATOM 786 C CA . LYS A 1 95 ? 18.828 -2.392 -9.278 1.00 81.75 95 LYS A CA 1
ATOM 787 C C . LYS A 1 95 ? 17.326 -2.346 -8.975 1.00 81.75 95 LYS A C 1
ATOM 789 O O . LYS A 1 95 ? 16.541 -2.115 -9.899 1.00 81.75 95 LYS A O 1
ATOM 794 N N . PRO A 1 96 ? 16.919 -2.534 -7.706 1.00 81.88 96 PRO A N 1
ATOM 795 C CA . PRO A 1 96 ? 15.522 -2.406 -7.323 1.00 81.88 96 PRO A CA 1
ATOM 796 C C . PRO A 1 96 ? 15.071 -0.944 -7.406 1.00 81.88 96 PRO A C 1
ATOM 798 O O . PRO A 1 96 ? 15.871 -0.021 -7.222 1.00 81.88 96 PRO A O 1
ATOM 801 N N . ASN A 1 97 ? 13.781 -0.742 -7.659 1.00 89.25 97 ASN A N 1
ATOM 802 C CA . ASN A 1 97 ? 13.172 0.582 -7.659 1.00 89.25 97 ASN A CA 1
ATOM 803 C C . ASN A 1 97 ? 13.168 1.205 -6.255 1.00 89.25 97 ASN A C 1
ATOM 805 O O . ASN A 1 97 ? 13.313 0.515 -5.249 1.00 89.25 97 ASN A O 1
ATOM 809 N N . GLY A 1 98 ? 12.960 2.512 -6.162 1.00 87.75 98 GLY A N 1
ATOM 810 C CA . GLY A 1 98 ? 12.636 3.166 -4.900 1.00 87.75 98 GLY A CA 1
ATOM 811 C C . GLY A 1 98 ? 11.286 2.712 -4.327 1.00 87.75 98 GLY A C 1
ATOM 812 O O . GLY A 1 98 ? 10.460 2.106 -5.012 1.00 87.75 98 GLY A O 1
ATOM 813 N N . TRP A 1 99 ? 11.072 3.005 -3.046 1.00 89.25 99 TRP A N 1
ATOM 814 C CA . TRP A 1 99 ? 9.826 2.720 -2.333 1.00 89.25 99 TRP A CA 1
ATOM 815 C C . TRP A 1 99 ? 8.837 3.877 -2.507 1.00 89.25 99 TRP A C 1
ATOM 817 O O . TRP A 1 99 ? 9.201 5.031 -2.294 1.00 89.25 99 TRP A O 1
ATOM 827 N N . LEU A 1 100 ? 7.593 3.566 -2.862 1.00 88.50 100 LEU A N 1
ATOM 828 C CA . LEU A 1 100 ? 6.481 4.507 -3.021 1.00 88.50 100 LEU A CA 1
ATOM 829 C C . LEU A 1 100 ? 5.506 4.328 -1.862 1.00 88.50 100 LEU A C 1
ATOM 831 O O . LEU A 1 100 ? 5.145 3.197 -1.552 1.00 88.50 100 LEU A O 1
ATOM 835 N N . GLY A 1 101 ? 5.094 5.400 -1.192 1.00 89.81 101 GLY A N 1
ATOM 836 C CA . GLY A 1 101 ? 4.327 5.267 0.044 1.00 89.81 101 GLY A CA 1
ATOM 837 C C . GLY A 1 101 ? 4.318 6.522 0.888 1.00 89.81 101 GLY A C 1
ATOM 838 O O . GLY A 1 101 ? 4.652 7.610 0.426 1.00 89.81 101 GLY A O 1
ATOM 839 N N . THR A 1 102 ? 3.967 6.342 2.154 1.00 88.44 102 THR A N 1
ATOM 840 C CA . THR A 1 102 ? 3.936 7.420 3.140 1.00 88.44 102 THR A CA 1
ATOM 841 C C . THR A 1 102 ? 4.467 6.949 4.489 1.00 88.44 102 THR A C 1
ATOM 843 O O . THR A 1 102 ? 4.232 5.814 4.917 1.00 88.44 102 THR A O 1
ATOM 846 N N . ASP A 1 103 ? 5.183 7.850 5.162 1.00 86.69 103 ASP A N 1
ATOM 847 C CA . ASP A 1 103 ? 5.711 7.647 6.513 1.00 86.69 103 ASP A CA 1
ATOM 848 C C . ASP A 1 103 ? 4.591 7.680 7.569 1.00 86.69 103 ASP A C 1
ATOM 850 O O . ASP A 1 103 ? 4.737 7.098 8.644 1.00 86.69 103 ASP A O 1
ATOM 854 N N . SER A 1 104 ? 3.468 8.331 7.253 1.00 88.94 104 SER A N 1
ATOM 855 C CA . SER A 1 104 ? 2.347 8.594 8.158 1.00 88.94 104 SER A CA 1
ATOM 856 C C . SER A 1 104 ? 1.031 8.098 7.558 1.00 88.94 104 SER A C 1
ATOM 858 O O . SER A 1 104 ? 0.118 8.890 7.330 1.00 88.94 104 SER A O 1
ATOM 860 N N . PHE A 1 105 ? 0.950 6.799 7.244 1.00 91.88 105 PHE A N 1
ATOM 861 C CA . PHE A 1 105 ? -0.252 6.220 6.637 1.00 91.88 105 PHE A CA 1
ATOM 862 C C . PHE A 1 105 ? -1.422 6.284 7.613 1.00 91.88 105 PHE A C 1
ATOM 864 O O . PHE A 1 105 ? -2.455 6.832 7.280 1.00 91.88 105 PHE A O 1
ATOM 871 N N . VAL A 1 106 ? -1.258 5.788 8.837 1.00 92.44 106 VAL A N 1
ATOM 872 C CA . VAL A 1 106 ? -2.307 5.846 9.865 1.00 92.44 106 VAL A CA 1
ATOM 873 C C . VAL A 1 106 ? -1.675 5.910 11.251 1.00 92.44 106 VAL A C 1
ATOM 875 O O . VAL A 1 106 ? -0.611 5.327 11.474 1.00 92.44 106 VAL A O 1
ATOM 878 N N . GLU A 1 107 ? -2.297 6.637 12.179 1.00 91.38 107 GLU A N 1
ATOM 879 C CA . GLU A 1 107 ? -1.866 6.646 13.580 1.00 91.38 107 GLU A CA 1
ATOM 880 C C . GLU A 1 107 ? -2.131 5.287 14.225 1.00 91.38 107 GLU A C 1
ATOM 882 O O . GLU A 1 107 ? -3.193 4.693 14.049 1.00 91.38 107 GLU A O 1
ATOM 887 N N . ILE A 1 108 ? -1.154 4.792 14.983 1.00 90.31 108 ILE A N 1
ATOM 888 C CA . ILE A 1 108 ? -1.275 3.522 15.699 1.00 90.31 108 ILE A CA 1
ATOM 889 C C . ILE A 1 108 ? -2.421 3.606 16.706 1.00 90.31 108 ILE A C 1
ATOM 891 O O . ILE A 1 108 ? -3.178 2.651 16.817 1.00 90.31 108 ILE A O 1
ATOM 895 N N . GLU A 1 109 ? -2.589 4.746 17.383 1.00 90.69 109 GLU A N 1
ATOM 896 C CA . GLU A 1 109 ? -3.708 4.966 18.304 1.00 90.69 109 GLU A CA 1
ATOM 897 C C . GLU A 1 109 ? -5.051 4.732 17.605 1.00 90.69 109 GLU A C 1
ATOM 899 O O . GLU A 1 109 ? -5.816 3.898 18.072 1.00 90.69 109 GLU A O 1
ATOM 904 N N . ASN A 1 110 ? -5.267 5.302 16.416 1.00 92.56 110 ASN A N 1
ATOM 905 C CA . ASN A 1 110 ? -6.507 5.107 15.658 1.00 92.56 110 ASN A CA 1
ATOM 906 C C . ASN A 1 110 ? -6.748 3.637 15.273 1.00 92.56 110 ASN A C 1
ATOM 908 O O . ASN A 1 110 ? -7.890 3.197 15.254 1.00 92.56 110 ASN A O 1
ATOM 912 N N . ILE A 1 111 ? -5.702 2.849 14.984 1.00 91.69 111 ILE A N 1
ATOM 913 C CA . ILE A 1 111 ? -5.867 1.400 14.742 1.00 91.69 111 ILE A CA 1
ATOM 914 C C . ILE A 1 111 ? -6.371 0.688 16.009 1.00 91.69 111 ILE A C 1
ATOM 916 O O . ILE A 1 111 ? -7.107 -0.295 15.916 1.00 91.69 111 ILE A O 1
ATOM 920 N N . LEU A 1 112 ? -5.924 1.143 17.182 1.00 91.50 112 LEU A N 1
ATOM 921 C CA . LEU A 1 112 ? -6.215 0.528 18.475 1.00 91.50 112 LEU A CA 1
ATOM 922 C C . LEU A 1 112 ? -7.549 0.990 19.073 1.00 91.50 112 LEU A C 1
ATOM 924 O O . LEU A 1 112 ? -8.154 0.230 19.829 1.00 91.50 112 LEU A O 1
ATOM 928 N N . THR A 1 113 ? -7.974 2.222 18.792 1.00 90.31 113 THR A N 1
ATOM 929 C CA . THR A 1 113 ? -9.120 2.863 19.453 1.00 90.31 113 THR A CA 1
ATOM 930 C C . THR A 1 113 ? -10.331 3.050 18.553 1.00 90.31 113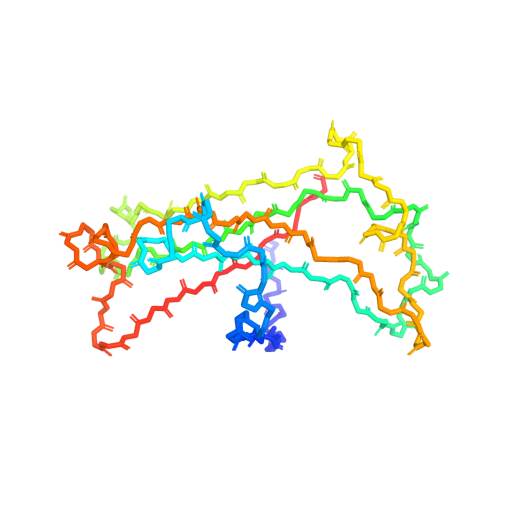 THR A C 1
ATOM 932 O O . THR A 1 113 ? -11.450 3.079 19.068 1.00 90.31 113 THR A O 1
ATOM 935 N N . ASP A 1 114 ? -10.134 3.168 17.237 1.00 89.06 114 ASP A N 1
ATOM 936 C CA . ASP A 1 114 ? -11.188 3.555 16.303 1.00 89.06 114 ASP A CA 1
ATOM 937 C C . ASP A 1 114 ? -11.566 2.386 15.386 1.00 89.06 114 ASP A C 1
ATOM 939 O O . ASP A 1 114 ? -10.707 1.662 14.890 1.00 89.06 114 ASP A O 1
ATOM 943 N N . GLY A 1 115 ? -12.860 2.233 15.092 1.00 87.25 115 GLY A N 1
ATOM 944 C CA . GLY A 1 115 ? -13.351 1.206 14.164 1.00 87.25 115 GLY A CA 1
ATOM 945 C C . GLY A 1 115 ? -12.991 -0.232 14.565 1.00 87.25 115 GLY A C 1
ATOM 946 O O . GLY A 1 115 ? -12.611 -0.505 15.700 1.00 87.25 115 GLY A O 1
ATOM 947 N N . ASP A 1 116 ? -13.119 -1.167 13.620 1.00 95.38 116 ASP A N 1
ATOM 948 C CA . ASP A 1 116 ? -12.727 -2.568 13.809 1.00 95.38 116 ASP A CA 1
ATOM 949 C C . ASP A 1 116 ? -11.447 -2.883 13.001 1.00 95.38 116 ASP A C 1
ATOM 951 O O . ASP A 1 116 ? -11.378 -3.878 12.279 1.00 95.38 116 ASP A O 1
ATOM 955 N N . TYR A 1 117 ? -10.412 -2.034 13.068 1.00 94.94 117 TYR A N 1
ATOM 956 C CA . TYR A 1 117 ? -9.167 -2.257 12.308 1.00 94.94 117 TYR A CA 1
ATOM 957 C C . TYR A 1 117 ? -8.271 -3.348 12.909 1.00 94.94 117 TYR A C 1
ATOM 959 O O . TYR A 1 117 ? -7.647 -4.104 12.158 1.00 94.94 117 TYR A O 1
ATOM 967 N N . LEU A 1 118 ? -8.217 -3.458 14.242 1.00 94.56 118 LEU A N 1
ATOM 968 C CA . LEU A 1 118 ? -7.524 -4.524 14.969 1.00 94.56 118 LEU A CA 1
ATOM 969 C C . LEU A 1 118 ? -8.544 -5.477 15.595 1.00 94.56 118 LEU A C 1
ATOM 971 O O . LEU A 1 118 ? -9.166 -5.175 16.609 1.00 94.56 118 LEU A O 1
ATOM 975 N N . VAL A 1 119 ? -8.675 -6.670 15.021 1.00 93.62 119 VAL A N 1
ATOM 976 C CA . VAL A 1 119 ? -9.585 -7.708 15.521 1.00 93.62 119 VAL A CA 1
ATOM 977 C C . VAL A 1 119 ? -8.808 -9.005 15.669 1.00 93.62 119 VAL A C 1
ATOM 979 O O . VAL A 1 119 ? -8.124 -9.428 14.740 1.00 93.62 119 VAL A O 1
ATOM 982 N N . ASN A 1 120 ? -8.906 -9.647 16.839 1.00 93.75 120 ASN A N 1
ATOM 983 C CA . ASN A 1 120 ? -8.172 -10.878 17.163 1.00 93.75 120 ASN A CA 1
ATOM 984 C C . ASN A 1 120 ? -6.670 -10.762 16.851 1.00 93.75 120 ASN A C 1
ATOM 986 O O . ASN A 1 120 ? -6.110 -11.598 16.141 1.00 93.75 120 ASN A O 1
ATOM 990 N N . GLU A 1 121 ? -6.051 -9.672 17.317 1.00 92.88 121 GLU A N 1
ATOM 991 C CA . GLU A 1 121 ? -4.617 -9.391 17.129 1.00 92.88 121 GLU A CA 1
ATOM 992 C C . GLU A 1 121 ? -4.175 -9.345 15.652 1.00 92.88 121 GLU A C 1
ATOM 994 O O . GLU A 1 121 ? -2.994 -9.465 15.335 1.00 92.88 121 GLU A O 1
ATOM 999 N N . THR A 1 122 ? -5.123 -9.168 14.728 1.00 92.12 122 THR A N 1
ATOM 1000 C CA . THR A 1 122 ? -4.887 -9.200 13.286 1.00 92.12 122 THR A CA 1
ATOM 1001 C C . THR A 1 122 ? -5.329 -7.892 12.649 1.00 92.12 122 THR A C 1
ATOM 1003 O O . THR A 1 122 ? -6.386 -7.357 12.979 1.00 92.12 122 THR A O 1
ATOM 1006 N N . VAL A 1 123 ? -4.532 -7.411 11.694 1.00 93.81 123 VAL A N 1
ATOM 1007 C CA . VAL A 1 123 ? -4.808 -6.233 10.864 1.00 93.81 123 VAL A CA 1
ATOM 1008 C C . VAL A 1 123 ? -4.666 -6.637 9.396 1.00 93.81 123 VAL A C 1
ATOM 1010 O O . VAL A 1 123 ? -3.755 -7.394 9.053 1.00 93.81 123 VAL A O 1
ATOM 1013 N N . TYR A 1 124 ? -5.540 -6.137 8.520 1.00 95.31 124 TYR A N 1
ATOM 1014 C CA . TYR A 1 124 ? -5.487 -6.431 7.085 1.00 95.31 124 TYR A CA 1
ATOM 1015 C C . TYR A 1 124 ? -5.135 -5.188 6.274 1.00 95.31 124 TYR A C 1
ATOM 1017 O O . TYR A 1 124 ? -5.869 -4.201 6.275 1.00 95.31 124 TYR A O 1
ATOM 1025 N N . PHE A 1 125 ? -4.049 -5.285 5.510 1.00 95.62 125 PHE A N 1
ATOM 1026 C CA . PHE A 1 125 ? -3.652 -4.275 4.535 1.00 95.62 125 PHE A CA 1
ATOM 1027 C C . PHE A 1 125 ? -3.955 -4.745 3.111 1.00 95.62 125 PHE A C 1
ATOM 1029 O O . PHE A 1 125 ? -3.846 -5.931 2.790 1.00 95.62 125 PHE A O 1
ATOM 1036 N N . GLY A 1 126 ? -4.323 -3.803 2.252 1.00 94.81 126 GLY A N 1
ATOM 1037 C CA . GLY A 1 126 ? -4.593 -4.012 0.839 1.00 94.81 126 GLY A CA 1
ATOM 1038 C C . GLY A 1 126 ? -3.779 -3.072 -0.035 1.00 94.81 126 GLY A C 1
ATOM 1039 O O . GLY A 1 126 ? -3.431 -1.965 0.368 1.00 94.81 126 GLY A O 1
ATOM 1040 N N . VAL A 1 127 ? -3.510 -3.524 -1.256 1.00 94.44 127 VAL A N 1
ATOM 1041 C CA . VAL A 1 127 ? -2.992 -2.686 -2.337 1.00 94.44 127 VAL A CA 1
ATOM 1042 C C . VAL A 1 127 ? -3.906 -2.887 -3.536 1.00 94.44 127 VAL A C 1
ATOM 1044 O O . VAL A 1 127 ? -4.126 -4.022 -3.965 1.00 94.44 127 VAL A O 1
ATOM 1047 N N . CYS A 1 128 ? -4.460 -1.797 -4.050 1.00 94.88 128 CYS A N 1
ATOM 1048 C CA . CYS A 1 128 ? -5.274 -1.779 -5.259 1.00 94.88 128 CYS A CA 1
ATOM 1049 C C . CYS A 1 128 ? -4.539 -0.991 -6.343 1.00 94.88 128 CYS A C 1
ATOM 1051 O O . CYS A 1 128 ? -3.916 0.022 -6.043 1.00 94.88 128 CYS A O 1
ATOM 1053 N N . ILE A 1 129 ? -4.610 -1.463 -7.587 1.00 92.19 129 ILE A N 1
ATOM 1054 C CA . ILE A 1 129 ? -4.061 -0.767 -8.754 1.00 92.19 129 ILE A CA 1
ATOM 1055 C C . ILE A 1 129 ? -5.224 -0.480 -9.699 1.00 92.19 129 ILE A C 1
ATOM 1057 O O . ILE A 1 129 ? -5.982 -1.398 -10.027 1.00 92.19 129 ILE A O 1
ATOM 1061 N N . SER A 1 130 ? -5.376 0.774 -10.112 1.00 90.88 130 SER A N 1
ATOM 1062 C CA . SER A 1 130 ? -6.427 1.218 -11.031 1.00 90.88 130 SER A CA 1
ATOM 1063 C C . SER A 1 130 ? -5.850 2.077 -12.151 1.00 90.88 130 SER A C 1
ATOM 1065 O O . SER A 1 130 ? -5.000 2.933 -11.902 1.00 90.88 130 SER A O 1
ATOM 1067 N N . THR A 1 131 ? -6.329 1.822 -13.368 1.00 79.38 131 THR A N 1
ATOM 1068 C CA . THR A 1 131 ? -5.977 2.547 -14.600 1.00 79.38 131 THR A CA 1
ATOM 1069 C C . THR A 1 131 ? -6.781 3.827 -14.756 1.00 79.38 131 THR A C 1
ATOM 1071 O O . THR A 1 131 ? -7.943 3.846 -14.289 1.00 79.38 131 THR A O 1
#

InterPro domains:
  IPR008974 TRAF-like [G3DSA:2.60.210.10] (12-131)
  IPR049342 TRAF1-6, MATH domain [PF21355] (29-124)

Sequence (131 aa):
MLCQRILRPLKITITPIRDQQRLAERPFGRFVSFYVQLIPGPYDPILKWPFQDTITLILYDQNKNATSRMDYRFELNPSHEVVDDSFVGRPKADKPNGWLGTDSFVEIENILTDGDYLVNETVYFGVCIST

Foldseek 3Di:
DDPPPPPDPDPDDPDDPPPPPVPPPAPPPFADWDWDWDAADPCLVVDDPQAFWKKKKWWWFPDPDPVPIDIQIDIDGCNPDVDDCQGRGRADPVRTRDIDTGPHSDTPVCCVPPGRQQDPNDIDMDMDTGD

pLDDT: mean 79.86, std 21.02, range [29.05, 96.94]

Organism: Bursaphelenchus xylophilus (NCBI:txid6326)

Radius of gyration: 16.66 Å; chains: 1; bounding box: 43×28×42 Å